Protein AF-A0A127PCW6-F1 (afdb_monomer_lite)

Foldseek 3Di:
DCVLCVPPDLVVLCVVVVHDSVVVVCVVVVVDDDDPCSVVVSVVVVVVVVVVCVVVVNPDPPPPDPPPPPDDD

Secondary structure (DSSP, 8-state):
-GGGSTT--HHHHHHHTTS-HHHHHHHHTTSSPPPTHHHHHHHHHHHHHHHHHHHTT----PPPP--------

Structure (mmCIF, N/CA/C/O backbone):
data_AF-A0A127PCW6-F1
#
_entry.id   AF-A0A127PCW6-F1
#
loop_
_atom_site.group_PDB
_atom_site.id
_atom_site.type_symbol
_atom_site.label_atom_id
_atom_site.label_alt_id
_atom_site.label_comp_id
_atom_site.label_asym_id
_atom_site.label_entity_id
_atom_site.label_seq_id
_atom_site.pdbx_PDB_ins_code
_atom_site.Cartn_x
_atom_site.Cartn_y
_atom_site.Cartn_z
_atom_site.occupancy
_atom_site.B_iso_or_equiv
_atom_site.auth_seq_id
_atom_site.auth_comp_id
_atom_site.auth_asym_id
_atom_site.auth_atom_id
_atom_site.pdbx_PDB_model_num
ATOM 1 N N . MET A 1 1 ? -6.078 -6.987 1.533 1.00 54.88 1 MET A N 1
ATOM 2 C CA . MET A 1 1 ? -4.813 -6.501 2.134 1.00 54.88 1 MET A CA 1
ATOM 3 C C . MET A 1 1 ? -3.693 -7.520 2.040 1.00 54.88 1 MET A C 1
ATOM 5 O O . MET A 1 1 ? -2.697 -7.197 1.417 1.00 54.88 1 MET A O 1
ATOM 9 N N . LYS A 1 2 ? -3.857 -8.734 2.596 1.00 53.31 2 LYS A N 1
ATOM 10 C CA . LYS A 1 2 ? -2.780 -9.741 2.672 1.00 53.31 2 LYS A CA 1
ATOM 11 C C . LYS A 1 2 ? -2.088 -10.040 1.329 1.00 53.31 2 LYS A C 1
ATOM 13 O O . LYS A 1 2 ? -0.873 -10.169 1.313 1.00 53.31 2 LYS A O 1
ATOM 18 N N . HIS A 1 3 ? -2.837 -10.051 0.223 1.00 54.12 3 HIS A N 1
ATOM 19 C CA . HIS A 1 3 ? -2.291 -10.312 -1.115 1.00 54.12 3 HIS A CA 1
ATOM 20 C C . HIS A 1 3 ? -1.322 -9.236 -1.635 1.00 54.12 3 HIS A C 1
ATOM 22 O O . HIS A 1 3 ? -0.362 -9.581 -2.307 1.00 54.12 3 HIS A O 1
ATOM 28 N N . TYR A 1 4 ? -1.515 -7.957 -1.289 1.00 53.47 4 TYR A N 1
ATOM 29 C CA . TYR A 1 4 ? -0.653 -6.858 -1.766 1.00 53.47 4 TYR A CA 1
ATOM 30 C C . TYR A 1 4 ? 0.596 -6.649 -0.904 1.00 53.47 4 TYR A C 1
ATOM 32 O O . TYR A 1 4 ? 1.523 -5.951 -1.298 1.00 53.47 4 TYR A O 1
ATOM 40 N N . THR A 1 5 ? 0.614 -7.226 0.297 1.00 58.53 5 THR A N 1
ATOM 41 C CA . THR A 1 5 ? 1.727 -7.103 1.245 1.00 58.53 5 THR A CA 1
ATOM 42 C C . THR A 1 5 ? 2.617 -8.345 1.274 1.00 58.53 5 THR A C 1
ATOM 44 O O . THR A 1 5 ? 3.584 -8.379 2.031 1.00 58.53 5 THR A O 1
ATOM 47 N N . GLN A 1 6 ? 2.299 -9.386 0.496 1.00 61.75 6 GLN A N 1
ATOM 48 C CA . GLN A 1 6 ? 3.098 -10.610 0.440 1.00 61.75 6 GLN A CA 1
ATOM 49 C C . GLN A 1 6 ? 4.464 -10.321 -0.194 1.00 61.75 6 GLN A C 1
ATOM 51 O O . GLN A 1 6 ? 4.553 -10.025 -1.378 1.00 61.75 6 GLN A O 1
ATOM 56 N N . GLY A 1 7 ? 5.524 -10.412 0.614 1.00 65.50 7 GLY A N 1
ATOM 57 C CA . GLY A 1 7 ? 6.914 -10.248 0.171 1.00 65.50 7 GLY A CA 1
ATOM 58 C C . GLY A 1 7 ? 7.517 -8.855 0.377 1.00 65.50 7 GLY A C 1
ATOM 59 O O . GLY A 1 7 ? 8.714 -8.696 0.162 1.00 65.50 7 GLY A O 1
ATOM 60 N N . ILE A 1 8 ? 6.746 -7.859 0.836 1.00 75.12 8 ILE A N 1
ATOM 61 C CA . ILE A 1 8 ? 7.265 -6.507 1.107 1.00 75.12 8 ILE A CA 1
ATOM 62 C C . ILE A 1 8 ? 7.591 -6.366 2.603 1.00 75.12 8 ILE A C 1
ATOM 64 O O . ILE A 1 8 ? 6.703 -6.575 3.436 1.00 75.12 8 ILE A O 1
ATOM 68 N N . PRO A 1 9 ? 8.824 -5.968 2.979 1.00 82.19 9 PRO A N 1
ATOM 69 C CA . PRO A 1 9 ? 9.168 -5.680 4.367 1.00 82.19 9 PRO A CA 1
ATOM 70 C C . PRO A 1 9 ? 8.268 -4.589 4.958 1.00 82.19 9 PRO A C 1
ATOM 72 O O . PRO A 1 9 ? 8.015 -3.565 4.318 1.00 82.19 9 PRO A O 1
ATOM 75 N N . LEU A 1 10 ? 7.837 -4.762 6.210 1.00 83.00 10 LEU A N 1
ATOM 76 C CA . LEU A 1 10 ? 6.938 -3.820 6.890 1.00 83.00 10 LEU A CA 1
ATOM 77 C C . LEU A 1 10 ? 7.501 -2.389 6.916 1.00 83.00 10 LEU A C 1
ATOM 79 O O . LEU A 1 10 ? 6.757 -1.443 6.672 1.00 83.00 10 LEU A O 1
ATOM 83 N N . ALA A 1 11 ? 8.811 -2.245 7.133 1.00 83.88 11 ALA A N 1
ATOM 84 C CA . ALA A 1 11 ? 9.528 -0.971 7.101 1.00 83.88 11 ALA A CA 1
ATOM 85 C C . ALA A 1 11 ? 9.419 -0.261 5.743 1.00 83.88 11 ALA A C 1
ATOM 87 O O . ALA A 1 11 ? 9.127 0.933 5.671 1.00 83.88 11 ALA A O 1
ATOM 88 N N . GLN A 1 12 ? 9.582 -1.005 4.644 1.00 85.06 12 GLN A N 1
ATOM 89 C CA . GLN A 1 12 ? 9.436 -0.449 3.298 1.00 85.06 12 GLN A CA 1
ATOM 90 C C . GLN A 1 12 ? 7.990 -0.057 3.011 1.00 85.06 12 GLN A C 1
ATOM 92 O O . GLN A 1 12 ? 7.737 1.006 2.445 1.00 85.06 12 GLN A O 1
ATOM 97 N N . LEU A 1 13 ? 7.033 -0.887 3.428 1.00 84.19 13 LEU A N 1
ATOM 98 C CA . LEU A 1 13 ? 5.615 -0.586 3.282 1.00 84.19 13 LEU A CA 1
ATOM 99 C C . LEU A 1 13 ? 5.231 0.672 4.077 1.00 84.19 13 LEU A C 1
ATOM 101 O O . LEU A 1 13 ? 4.549 1.550 3.557 1.00 84.19 13 LEU A O 1
ATOM 105 N N . ALA A 1 14 ? 5.721 0.801 5.308 1.00 88.75 14 ALA A N 1
ATOM 106 C CA . ALA A 1 14 ? 5.536 1.975 6.151 1.00 88.75 14 ALA A CA 1
ATOM 107 C C . ALA A 1 14 ? 6.125 3.240 5.506 1.00 88.75 14 ALA A C 1
ATOM 109 O O . ALA A 1 14 ? 5.447 4.267 5.436 1.00 88.75 14 ALA A O 1
ATOM 110 N N . HIS A 1 15 ? 7.331 3.142 4.941 1.00 89.25 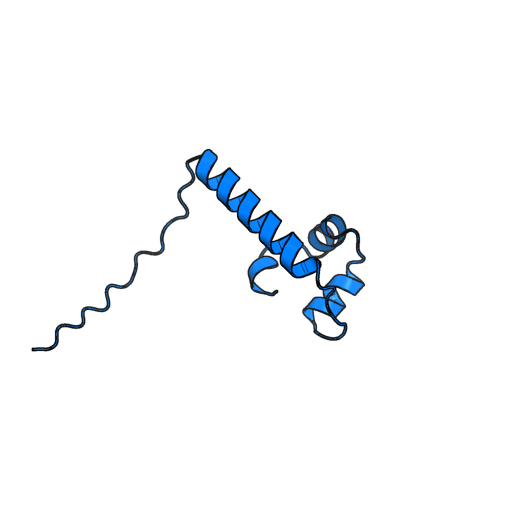15 HIS A N 1
ATOM 111 C CA . HIS A 1 15 ? 7.970 4.239 4.219 1.00 89.25 15 HIS A CA 1
ATOM 112 C C . HIS A 1 15 ? 7.161 4.665 2.984 1.00 89.25 15 HIS A C 1
ATOM 114 O O . HIS A 1 15 ? 6.837 5.844 2.836 1.00 89.25 15 HIS A O 1
ATOM 120 N N . LYS A 1 16 ? 6.740 3.707 2.146 1.00 84.56 16 LYS A N 1
ATOM 121 C CA . LYS A 1 16 ? 5.904 3.958 0.957 1.00 84.56 16 LYS A CA 1
ATOM 122 C C . LYS A 1 16 ? 4.569 4.609 1.310 1.00 84.56 16 LYS A C 1
ATOM 124 O O . LYS A 1 16 ? 4.131 5.533 0.634 1.00 84.56 16 LYS A O 1
ATOM 129 N N . LEU A 1 17 ? 3.934 4.150 2.385 1.00 85.88 17 LEU A N 1
ATOM 130 C CA . LEU A 1 17 ? 2.665 4.692 2.870 1.00 85.88 17 LEU A CA 1
ATOM 131 C C . LEU A 1 17 ? 2.843 5.993 3.672 1.00 85.88 17 LEU A C 1
ATOM 133 O O . LEU A 1 17 ? 1.844 6.577 4.093 1.00 85.88 17 LEU A O 1
ATOM 137 N N . ARG A 1 18 ? 4.086 6.451 3.899 1.00 87.56 18 ARG A N 1
ATOM 138 C CA . ARG A 1 18 ? 4.442 7.596 4.759 1.00 87.56 18 ARG A CA 1
ATOM 139 C C . ARG A 1 18 ? 3.791 7.492 6.143 1.00 87.56 18 ARG A C 1
ATOM 141 O O . ARG A 1 18 ? 3.164 8.434 6.646 1.00 87.56 18 ARG A O 1
ATOM 148 N N . ARG A 1 19 ? 3.864 6.304 6.740 1.00 88.75 19 ARG A N 1
ATOM 149 C CA . ARG A 1 19 ? 3.270 5.951 8.038 1.00 88.75 19 ARG A CA 1
ATOM 150 C C . ARG A 1 19 ? 4.273 5.187 8.889 1.00 88.75 19 ARG A C 1
ATOM 152 O O . ARG A 1 19 ? 5.316 4.773 8.404 1.00 88.75 19 ARG A O 1
ATOM 159 N N . SER A 1 20 ? 3.967 5.023 10.174 1.00 91.06 20 SER A N 1
ATOM 160 C CA . SER A 1 20 ? 4.800 4.223 11.071 1.00 91.06 20 SER A CA 1
ATOM 161 C C . SER A 1 20 ? 4.545 2.731 10.868 1.00 91.06 20 SER A C 1
ATOM 163 O O . SER A 1 20 ? 3.415 2.313 10.608 1.00 91.06 20 SER A O 1
ATOM 165 N N . GLU A 1 21 ? 5.581 1.915 11.059 1.00 89.44 21 GLU A N 1
ATOM 166 C CA . GLU A 1 21 ? 5.473 0.449 11.020 1.00 89.44 21 GLU A CA 1
ATOM 167 C C . GLU A 1 21 ? 4.407 -0.074 11.980 1.00 89.44 21 GLU A C 1
ATOM 169 O O . GLU A 1 21 ? 3.652 -0.984 11.643 1.00 89.44 21 GLU A O 1
ATOM 174 N N . ARG A 1 22 ? 4.280 0.564 13.149 1.00 89.88 22 ARG A N 1
ATOM 175 C CA . ARG A 1 22 ? 3.234 0.254 14.124 1.00 89.88 22 ARG A CA 1
ATOM 176 C C . ARG A 1 22 ? 1.835 0.461 13.548 1.00 89.88 22 ARG A C 1
ATOM 178 O O . ARG A 1 22 ? 1.005 -0.428 13.673 1.00 89.88 22 ARG A O 1
ATOM 185 N N . ALA A 1 23 ? 1.584 1.586 12.874 1.00 88.62 23 ALA A N 1
ATOM 186 C CA . ALA A 1 23 ? 0.280 1.849 12.265 1.00 88.62 23 ALA A CA 1
ATOM 187 C C . ALA A 1 23 ? -0.056 0.813 11.182 1.00 88.62 23 ALA A C 1
ATOM 189 O O . ALA A 1 23 ? -1.178 0.316 11.136 1.00 88.62 23 ALA A O 1
ATOM 190 N N . VAL A 1 24 ? 0.926 0.443 10.357 1.00 87.62 24 VAL A N 1
ATOM 191 C CA . VAL A 1 24 ? 0.753 -0.600 9.336 1.00 87.62 24 VAL A CA 1
ATOM 192 C C . VAL A 1 24 ? 0.520 -1.970 9.982 1.00 87.62 24 VAL A C 1
ATOM 194 O O . VAL A 1 24 ? -0.349 -2.716 9.536 1.00 87.62 24 VAL A O 1
ATOM 197 N N . SER A 1 25 ? 1.225 -2.293 11.068 1.00 88.00 25 SER A N 1
ATOM 198 C CA . SER A 1 25 ? 1.006 -3.524 11.838 1.00 88.00 25 SER A CA 1
ATOM 199 C C . SER A 1 25 ? -0.406 -3.585 12.425 1.00 88.00 25 SER A C 1
ATOM 201 O O . SER A 1 25 ? -1.078 -4.605 12.287 1.00 88.00 25 SER A O 1
ATOM 203 N N . ASP A 1 26 ? -0.892 -2.490 13.012 1.00 88.81 26 ASP A N 1
ATOM 204 C CA . ASP A 1 26 ? -2.241 -2.403 13.581 1.00 88.81 26 ASP A CA 1
ATOM 205 C C . ASP A 1 26 ? -3.324 -2.593 12.506 1.00 88.81 26 ASP A C 1
ATOM 207 O O . ASP A 1 26 ? -4.358 -3.210 12.762 1.00 88.81 26 ASP A O 1
ATOM 211 N N . TRP A 1 27 ? -3.084 -2.103 11.286 1.00 88.62 27 TRP A N 1
ATOM 212 C CA . TRP A 1 27 ? -3.959 -2.324 10.131 1.00 88.62 27 TRP A CA 1
ATOM 213 C C . TRP A 1 27 ? -3.960 -3.780 9.672 1.00 88.62 27 TRP A C 1
ATOM 215 O O . TRP A 1 27 ? -5.020 -4.338 9.398 1.00 88.62 27 TRP A O 1
ATOM 225 N N . LEU A 1 28 ? -2.786 -4.413 9.612 1.00 82.94 28 LEU A N 1
ATOM 226 C CA . LEU A 1 28 ? -2.648 -5.819 9.224 1.00 82.94 28 LEU A CA 1
ATOM 227 C C . LEU A 1 28 ? -3.266 -6.772 10.253 1.00 82.94 28 LEU A C 1
ATOM 229 O O . LEU A 1 28 ? -3.819 -7.804 9.873 1.00 82.94 28 LEU A O 1
ATOM 233 N N . LYS A 1 29 ? -3.195 -6.415 11.538 1.00 86.75 29 LYS A N 1
ATOM 234 C CA . LYS A 1 29 ? -3.821 -7.141 12.652 1.00 86.75 29 LYS A CA 1
ATOM 235 C C . LYS A 1 29 ? -5.324 -6.876 12.774 1.00 86.75 29 LYS A C 1
ATOM 237 O O . LYS A 1 29 ? -5.992 -7.564 13.536 1.00 86.75 29 LYS A O 1
ATOM 242 N N . GLY A 1 30 ? -5.857 -5.885 12.055 1.00 84.69 30 GLY A N 1
ATOM 243 C CA . GLY A 1 30 ? -7.259 -5.475 12.159 1.00 84.69 30 GLY A CA 1
ATOM 244 C C . GLY A 1 30 ? -7.594 -4.717 13.448 1.00 84.69 30 GLY A C 1
ATOM 245 O O . GLY A 1 30 ? -8.762 -4.485 13.735 1.00 84.69 30 GLY A O 1
ATOM 246 N N . THR A 1 31 ? -6.586 -4.304 14.220 1.00 88.31 31 THR A N 1
ATOM 247 C CA . THR A 1 31 ? -6.748 -3.537 15.465 1.00 88.31 31 THR A CA 1
ATOM 248 C C . THR A 1 31 ? -7.145 -2.085 15.194 1.00 88.31 31 THR A C 1
ATOM 250 O O . THR A 1 31 ? -7.754 -1.433 16.039 1.00 88.31 31 THR A O 1
ATOM 253 N N . ARG A 1 32 ? -6.811 -1.554 14.012 1.00 87.12 32 ARG A N 1
ATOM 254 C CA . ARG A 1 32 ? -7.203 -0.209 13.573 1.00 87.12 32 ARG A CA 1
ATOM 255 C C . ARG A 1 32 ? -7.829 -0.237 12.189 1.00 87.12 32 ARG A C 1
ATOM 257 O O . ARG A 1 32 ? -7.406 -0.995 11.318 1.00 87.12 32 ARG A O 1
ATOM 264 N N . LYS A 1 33 ? -8.791 0.665 11.969 1.00 86.75 33 LYS A N 1
ATOM 265 C CA . LYS A 1 33 ? -9.413 0.867 10.659 1.00 86.75 33 LYS A CA 1
ATOM 266 C C . LYS A 1 33 ? -8.362 1.330 9.653 1.00 86.75 33 LYS A C 1
ATOM 268 O O . LYS A 1 33 ? -7.631 2.293 9.891 1.00 86.75 33 LYS A O 1
ATOM 273 N N . VAL A 1 34 ? -8.321 0.643 8.521 1.00 87.62 34 VAL A N 1
ATOM 274 C CA . VAL A 1 34 ? -7.498 1.040 7.386 1.00 87.62 34 VAL A CA 1
ATOM 275 C C . VAL A 1 34 ? -8.103 2.299 6.748 1.00 87.62 34 VAL A C 1
ATOM 277 O O . VAL A 1 34 ? -9.306 2.314 6.473 1.00 87.62 34 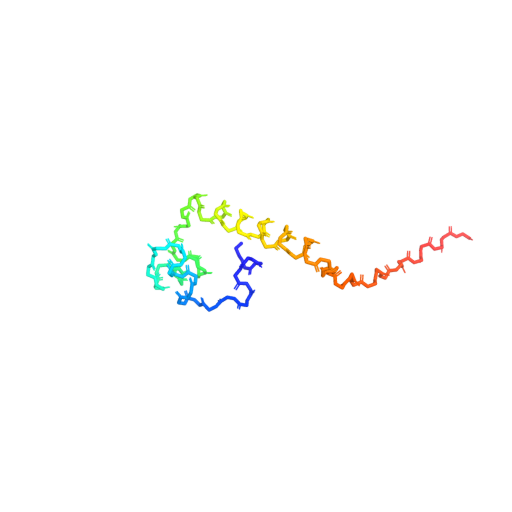VAL A O 1
ATOM 280 N N . PRO A 1 35 ? -7.305 3.341 6.464 1.00 88.81 35 PRO A N 1
ATOM 281 C CA . PRO A 1 35 ? -7.750 4.451 5.631 1.00 88.81 35 PRO A CA 1
ATOM 282 C C . PRO A 1 35 ? -8.182 3.983 4.232 1.00 88.81 35 PRO A C 1
ATOM 284 O O . PRO A 1 35 ? -7.522 3.144 3.622 1.00 88.81 35 PRO A O 1
ATOM 287 N N . PHE A 1 36 ? -9.254 4.569 3.695 1.00 86.88 36 PHE A N 1
ATOM 288 C CA . PHE A 1 36 ? -9.844 4.170 2.409 1.00 86.88 36 PHE A CA 1
ATOM 289 C C . PHE A 1 36 ? -8.884 4.283 1.210 1.00 86.88 36 PHE A C 1
ATOM 291 O O . PHE A 1 36 ? -9.035 3.556 0.238 1.00 86.88 36 PHE A O 1
ATOM 298 N N . TRP A 1 37 ? -7.881 5.162 1.288 1.00 87.81 37 TRP A N 1
ATOM 299 C CA . TRP A 1 37 ? -6.881 5.351 0.236 1.00 87.81 37 TRP A CA 1
ATOM 300 C C . TRP A 1 37 ? -5.782 4.276 0.234 1.00 87.81 37 TRP A C 1
ATOM 302 O O . TRP A 1 37 ? -5.112 4.115 -0.780 1.00 87.81 37 TRP A O 1
ATOM 312 N N . VAL A 1 38 ? -5.560 3.538 1.335 1.00 88.94 38 VAL A N 1
ATOM 313 C CA . VAL A 1 38 ? -4.463 2.547 1.407 1.00 88.94 38 VAL A CA 1
ATOM 314 C C . VAL A 1 38 ? -4.672 1.402 0.411 1.00 88.94 38 VAL A C 1
ATOM 316 O O . VAL A 1 38 ? -3.730 1.096 -0.318 1.00 88.94 38 VAL A O 1
ATOM 319 N N . PRO A 1 39 ? -5.860 0.767 0.327 1.00 83.94 39 PRO A N 1
ATOM 320 C CA . PRO A 1 39 ? -6.109 -0.259 -0.681 1.00 83.94 39 PRO A CA 1
ATOM 321 C C . PRO A 1 39 ? -5.950 0.268 -2.110 1.00 83.94 39 PRO A C 1
ATOM 323 O O . PRO A 1 39 ? -5.391 -0.436 -2.943 1.00 83.94 39 PRO A O 1
ATOM 326 N N . GLU A 1 40 ? -6.392 1.500 -2.374 1.00 89.19 40 GLU A N 1
ATOM 327 C CA . GLU A 1 40 ? -6.309 2.116 -3.702 1.00 89.19 40 GLU A CA 1
ATOM 328 C C . GLU A 1 40 ? -4.856 2.374 -4.112 1.00 89.19 40 GLU A C 1
ATOM 330 O O . GLU A 1 40 ? -4.428 2.007 -5.201 1.00 89.19 40 GLU A O 1
ATOM 335 N N . LEU A 1 41 ? -4.046 2.915 -3.201 1.00 87.00 41 LEU A N 1
ATOM 336 C CA . LEU A 1 41 ? -2.627 3.140 -3.456 1.00 87.00 41 LEU A CA 1
ATOM 337 C C . LEU A 1 41 ? -1.875 1.826 -3.712 1.00 87.00 41 LEU A C 1
ATOM 339 O O . LEU A 1 41 ? -1.029 1.761 -4.601 1.00 87.00 41 LEU A O 1
ATOM 343 N N . LEU A 1 42 ? -2.187 0.772 -2.952 1.00 84.62 42 LEU A N 1
ATOM 344 C CA . LEU A 1 42 ? -1.604 -0.555 -3.169 1.00 84.62 42 LEU A CA 1
ATOM 345 C C . LEU A 1 42 ? -2.026 -1.151 -4.515 1.00 84.62 42 LEU A C 1
ATOM 347 O O . LEU A 1 42 ? -1.206 -1.772 -5.186 1.00 84.62 42 LEU A O 1
ATOM 351 N N . ARG A 1 43 ? -3.278 -0.930 -4.925 1.00 85.38 43 ARG A N 1
ATOM 352 C CA . ARG A 1 43 ? -3.784 -1.334 -6.239 1.00 85.38 43 ARG A CA 1
ATOM 353 C C . ARG A 1 43 ? -3.023 -0.628 -7.364 1.00 85.38 43 ARG A C 1
ATOM 355 O O . ARG A 1 43 ? -2.567 -1.304 -8.279 1.00 85.38 43 ARG A O 1
ATOM 362 N N . LEU A 1 44 ? -2.822 0.687 -7.270 1.00 88.62 44 LEU A N 1
ATOM 363 C CA . LEU A 1 44 ? -2.048 1.451 -8.257 1.00 88.62 44 LEU A CA 1
ATOM 364 C C . LEU A 1 44 ? -0.599 0.958 -8.361 1.00 88.62 44 LEU A C 1
ATOM 366 O O . LEU A 1 44 ? -0.080 0.800 -9.460 1.00 88.62 44 LEU A O 1
ATOM 370 N N . GLN A 1 45 ? 0.043 0.656 -7.228 1.00 84.81 45 GLN A N 1
ATOM 371 C CA . GLN A 1 45 ? 1.400 0.099 -7.227 1.00 84.81 45 GLN A CA 1
ATOM 372 C C . GLN A 1 45 ? 1.477 -1.289 -7.867 1.00 84.81 45 GLN A C 1
ATOM 374 O O . GLN A 1 45 ? 2.457 -1.578 -8.547 1.00 84.81 45 GLN A O 1
ATOM 379 N N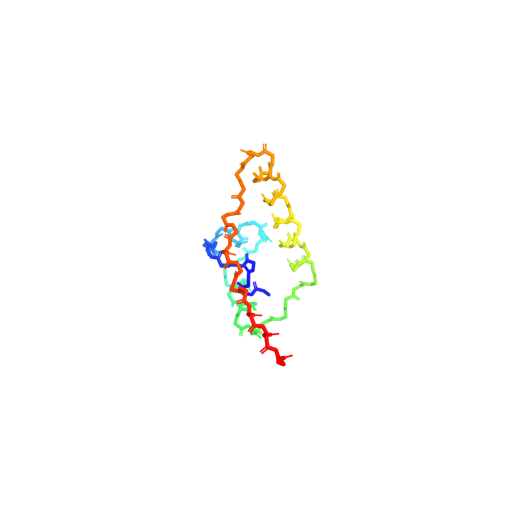 . ALA A 1 46 ? 0.470 -2.140 -7.652 1.00 84.56 46 ALA A N 1
ATOM 380 C CA . ALA A 1 46 ? 0.406 -3.449 -8.294 1.00 84.56 46 ALA A CA 1
ATOM 381 C C . ALA A 1 46 ? 0.252 -3.314 -9.817 1.00 84.56 46 ALA A C 1
ATOM 383 O O . ALA A 1 46 ? 0.993 -3.947 -10.557 1.00 84.56 46 ALA A O 1
ATOM 384 N N . MET A 1 47 ? -0.629 -2.421 -10.277 1.00 87.31 47 MET A N 1
ATOM 385 C CA . MET A 1 47 ? -0.814 -2.158 -11.708 1.00 87.31 47 MET A CA 1
ATOM 386 C C . MET A 1 47 ? 0.450 -1.601 -12.375 1.00 87.31 47 MET A C 1
ATOM 388 O O . MET A 1 47 ? 0.805 -2.036 -13.465 1.00 87.31 47 MET A O 1
ATOM 392 N N . GLU A 1 48 ? 1.145 -0.665 -11.722 1.00 87.12 48 GLU A N 1
ATOM 393 C CA . GLU A 1 48 ? 2.419 -0.132 -12.221 1.00 87.12 48 GLU A CA 1
ATOM 394 C C . GLU A 1 48 ? 3.488 -1.230 -12.292 1.00 87.12 48 GLU A C 1
ATOM 396 O O . GLU A 1 48 ? 4.219 -1.331 -13.274 1.00 87.12 48 GLU A O 1
ATOM 401 N N . HIS A 1 49 ? 3.562 -2.089 -11.271 1.00 84.81 49 HIS A N 1
ATOM 402 C CA . HIS A 1 49 ? 4.479 -3.222 -11.275 1.00 84.81 49 HIS A CA 1
ATOM 403 C C . HIS A 1 49 ? 4.197 -4.169 -12.445 1.00 84.81 49 HIS A C 1
ATOM 405 O O . HIS A 1 49 ? 5.125 -4.497 -13.181 1.00 84.81 49 HIS A O 1
ATOM 411 N N . ASP A 1 50 ? 2.936 -4.547 -12.656 1.00 84.12 50 ASP A N 1
ATOM 412 C CA . ASP A 1 50 ? 2.531 -5.413 -13.766 1.00 84.12 50 ASP A CA 1
ATOM 413 C C . ASP A 1 50 ? 2.877 -4.780 -15.122 1.00 84.12 50 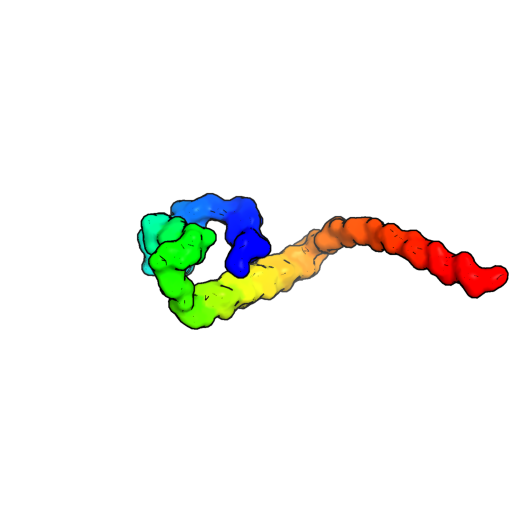ASP A C 1
ATOM 415 O O . ASP A 1 50 ? 3.414 -5.457 -15.997 1.00 84.12 50 ASP A O 1
ATOM 419 N N . HIS A 1 51 ? 2.664 -3.470 -15.280 1.00 86.06 51 HIS A N 1
ATOM 420 C CA . HIS A 1 51 ? 3.013 -2.742 -16.502 1.00 86.06 51 HIS A CA 1
ATOM 421 C C . HIS A 1 51 ? 4.528 -2.726 -16.758 1.00 86.06 51 HIS A C 1
ATOM 423 O O . HIS A 1 51 ? 4.981 -2.914 -17.887 1.00 86.06 51 HIS A O 1
ATOM 429 N N . ILE A 1 52 ? 5.333 -2.509 -15.714 1.00 84.88 52 ILE A N 1
ATOM 430 C CA . ILE A 1 52 ? 6.799 -2.546 -15.805 1.00 84.88 52 ILE A CA 1
ATOM 431 C C . ILE A 1 52 ? 7.273 -3.949 -16.209 1.00 84.88 52 ILE A C 1
ATOM 433 O O . ILE A 1 52 ? 8.138 -4.078 -17.075 1.00 84.88 52 ILE A O 1
ATOM 437 N N . ILE A 1 53 ? 6.706 -4.994 -15.604 1.00 82.94 53 ILE A N 1
ATOM 438 C CA . ILE A 1 53 ? 7.019 -6.399 -15.897 1.00 82.94 53 ILE A CA 1
ATOM 439 C C . ILE A 1 53 ? 6.667 -6.755 -17.349 1.00 82.94 53 ILE A C 1
ATOM 441 O O . ILE A 1 53 ? 7.511 -7.318 -18.053 1.00 82.94 53 ILE A O 1
ATOM 445 N N . ASP A 1 54 ? 5.483 -6.352 -17.814 1.00 82.12 54 ASP A N 1
ATOM 446 C CA . ASP A 1 54 ? 5.028 -6.538 -19.196 1.00 82.12 54 ASP A CA 1
ATOM 447 C C . ASP A 1 54 ? 5.959 -5.834 -20.195 1.00 82.12 54 ASP A C 1
ATOM 449 O O . ASP A 1 54 ? 6.458 -6.447 -21.141 1.00 82.12 54 ASP A O 1
ATOM 453 N N . ARG A 1 55 ? 6.322 -4.575 -19.917 1.00 82.56 55 ARG A N 1
ATOM 454 C CA . ARG A 1 55 ? 7.255 -3.802 -20.750 1.00 82.56 55 ARG A CA 1
ATOM 455 C C . ARG A 1 55 ? 8.656 -4.411 -20.810 1.00 82.56 55 ARG A C 1
ATOM 457 O O . ARG A 1 55 ? 9.339 -4.268 -21.822 1.00 82.56 55 ARG A O 1
ATOM 464 N N . MET A 1 56 ? 9.100 -5.073 -19.745 1.00 83.50 56 MET A N 1
ATOM 465 C CA . MET A 1 56 ? 10.378 -5.791 -19.726 1.00 83.50 56 MET A CA 1
ATOM 466 C C . MET A 1 56 ? 10.315 -7.149 -20.445 1.00 83.50 56 MET A C 1
ATOM 468 O O . MET A 1 56 ? 11.328 -7.845 -20.502 1.00 83.50 56 MET A O 1
ATOM 472 N N . GLY A 1 57 ? 9.158 -7.548 -20.988 1.00 78.56 57 GLY A N 1
ATOM 473 C CA . GLY A 1 57 ? 8.965 -8.845 -21.643 1.00 78.56 57 GLY A CA 1
ATOM 474 C C . GLY A 1 57 ? 9.045 -10.028 -20.674 1.00 78.56 57 GLY A C 1
ATOM 475 O O . GLY A 1 57 ? 9.165 -11.180 -21.100 1.00 78.56 57 GLY A O 1
ATOM 476 N N . VAL A 1 58 ? 8.994 -9.765 -19.364 1.00 71.19 58 VAL A N 1
ATOM 477 C CA . VAL A 1 58 ? 9.010 -10.794 -18.327 1.00 71.19 58 VAL A CA 1
ATOM 478 C C . VAL A 1 58 ? 7.591 -11.327 -18.219 1.00 71.19 58 VAL A C 1
ATOM 480 O O . VAL A 1 58 ? 6.780 -10.837 -17.442 1.00 71.19 58 VAL A O 1
ATOM 483 N N . GLN A 1 59 ? 7.262 -12.332 -19.028 1.00 64.12 59 GLN A N 1
ATOM 484 C CA . GLN A 1 59 ? 5.961 -12.980 -18.913 1.00 64.12 59 GL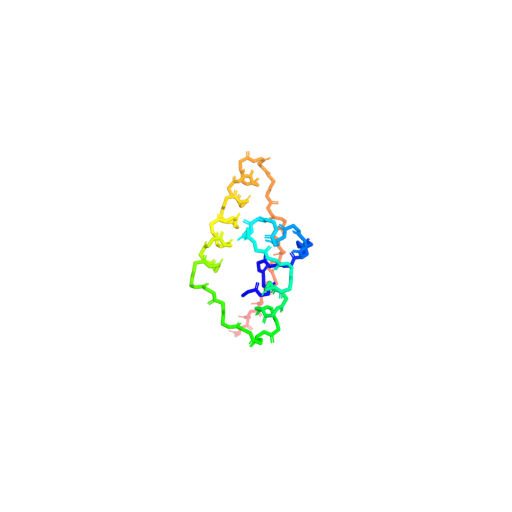N A CA 1
ATOM 485 C C . GLN A 1 59 ? 5.853 -13.613 -17.518 1.00 64.12 59 GLN A C 1
ATOM 487 O O . GLN A 1 59 ? 6.711 -14.437 -17.165 1.00 64.12 59 GLN A O 1
ATOM 492 N N . PRO A 1 60 ? 4.834 -13.263 -16.703 1.00 63.44 60 PRO A N 1
ATOM 493 C CA . PRO A 1 60 ? 4.597 -13.978 -15.463 1.00 63.44 60 PRO A CA 1
ATOM 494 C C . PRO A 1 60 ? 4.426 -15.444 -15.838 1.00 63.44 60 PRO A C 1
ATOM 496 O O . PRO A 1 60 ? 3.622 -15.779 -16.708 1.00 63.44 60 PRO A O 1
ATOM 499 N N . LYS A 1 61 ? 5.246 -16.310 -15.236 1.00 59.47 61 LYS A N 1
ATOM 500 C CA . LYS A 1 61 ? 5.259 -17.746 -15.512 1.00 59.47 61 LYS A CA 1
ATOM 501 C C . LYS A 1 61 ? 3.857 -18.271 -15.207 1.00 59.47 61 LYS A C 1
ATOM 503 O O . LYS A 1 61 ? 3.516 -18.475 -14.041 1.00 59.47 61 LYS A O 1
ATOM 508 N N . GLN A 1 62 ? 3.023 -18.380 -16.241 1.00 58.94 62 GLN A N 1
ATOM 509 C CA . GLN A 1 62 ? 1.651 -18.842 -16.113 1.00 58.94 62 GLN A CA 1
ATOM 510 C C . GLN A 1 62 ? 1.735 -20.201 -15.429 1.00 58.94 62 GLN A C 1
ATOM 512 O O . GLN A 1 62 ? 2.457 -21.089 -15.888 1.00 58.94 62 GLN A O 1
ATOM 517 N N . LYS A 1 63 ? 1.074 -20.346 -14.278 1.00 57.78 63 LYS A N 1
ATOM 518 C CA . LYS A 1 63 ? 0.900 -21.673 -13.691 1.00 57.78 63 LYS A CA 1
ATOM 519 C C . LYS A 1 63 ? 0.119 -22.463 -14.741 1.00 57.78 63 LYS A C 1
ATOM 521 O O . LYS A 1 63 ? -0.970 -21.998 -15.079 1.00 57.78 63 LYS A O 1
ATOM 526 N N . PRO A 1 64 ? 0.656 -23.565 -15.297 1.00 53.81 64 PRO A N 1
ATOM 527 C CA . PRO A 1 64 ? -0.089 -24.355 -16.262 1.00 53.81 64 PRO A CA 1
ATOM 528 C C . PRO A 1 64 ? -1.409 -24.735 -15.601 1.00 53.81 64 PRO A C 1
ATOM 530 O O . PRO A 1 64 ? -1.423 -25.335 -14.523 1.00 53.81 64 PRO A O 1
ATOM 533 N N . GLY A 1 65 ? -2.502 -24.252 -16.188 1.00 61.66 65 GLY A N 1
ATOM 534 C CA . GLY A 1 65 ? -3.840 -24.565 -15.729 1.00 61.66 65 GLY A CA 1
ATOM 535 C C . GLY A 1 65 ? -3.989 -26.075 -15.733 1.00 61.66 65 GLY A C 1
ATOM 536 O O . GLY A 1 65 ? -3.701 -26.729 -16.732 1.00 61.66 65 GLY A O 1
ATOM 537 N N . ILE A 1 66 ? -4.401 -26.625 -14.596 1.00 65.75 66 ILE A N 1
ATOM 538 C CA . ILE A 1 66 ? -4.931 -27.979 -14.546 1.00 65.75 66 ILE A CA 1
ATOM 539 C C . ILE A 1 66 ? -6.201 -27.914 -15.394 1.00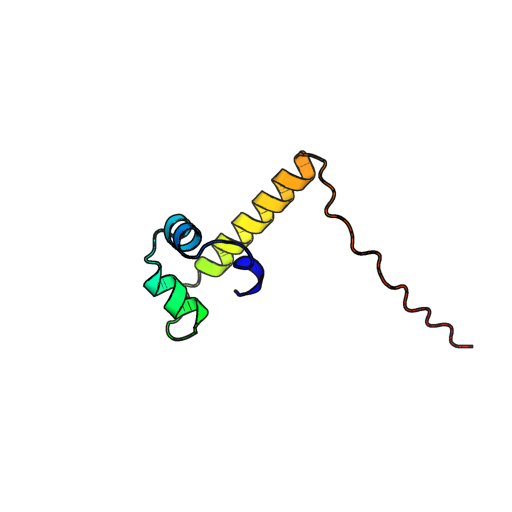 65.75 66 ILE A C 1
ATOM 541 O O . ILE A 1 66 ? -7.198 -27.333 -14.964 1.00 65.75 66 ILE A O 1
ATOM 545 N N . VAL A 1 67 ? -6.132 -28.422 -16.624 1.00 65.50 67 VAL A N 1
ATOM 546 C CA . VAL A 1 67 ? -7.325 -28.788 -17.383 1.00 65.50 67 VAL A CA 1
ATOM 547 C C . VAL A 1 67 ? -8.065 -29.800 -16.517 1.00 65.50 67 VAL A C 1
ATOM 549 O O . VAL A 1 67 ? -7.582 -30.899 -16.269 1.00 65.50 67 VAL A O 1
ATOM 552 N N . GLN A 1 68 ? -9.184 -29.380 -15.929 1.00 56.50 68 GLN A N 1
ATOM 553 C CA . GLN A 1 68 ? -10.151 -30.328 -15.404 1.00 56.50 68 GLN A CA 1
ATOM 554 C C . GLN A 1 68 ? -10.842 -30.915 -16.628 1.00 56.50 68 GLN A C 1
ATOM 556 O O . GLN A 1 68 ? -11.803 -30.332 -17.132 1.00 56.50 68 GLN A O 1
ATOM 561 N N . ASP A 1 69 ? -10.311 -32.026 -17.137 1.00 53.41 69 ASP A N 1
ATOM 562 C CA . ASP A 1 69 ? -11.026 -32.883 -18.074 1.00 53.41 69 ASP A CA 1
ATOM 563 C C . ASP A 1 69 ? -12.352 -33.263 -17.416 1.00 53.41 69 ASP A C 1
ATOM 565 O O . ASP A 1 69 ? -12.425 -34.076 -16.495 1.00 53.41 69 ASP A O 1
ATOM 569 N N . THR A 1 70 ? -13.409 -32.578 -17.836 1.00 62.59 70 THR A N 1
ATOM 570 C CA . THR A 1 70 ? -14.781 -32.950 -17.511 1.00 62.59 70 THR A CA 1
ATOM 571 C C . THR A 1 70 ? -15.315 -33.679 -18.733 1.00 62.59 70 THR A C 1
ATOM 573 O O . THR A 1 70 ? -16.154 -33.168 -19.466 1.00 62.59 70 THR A O 1
ATOM 576 N N . GLU A 1 71 ? -14.782 -34.872 -18.993 1.00 56.22 71 GLU A N 1
ATOM 577 C CA . GLU A 1 71 ? -15.411 -35.806 -19.922 1.00 56.22 71 GLU A CA 1
ATOM 578 C C . GLU A 1 71 ? -16.562 -36.494 -19.182 1.00 56.22 71 GLU A C 1
ATOM 580 O O . GLU A 1 71 ? -16.384 -37.408 -18.381 1.00 56.22 71 GLU A O 1
ATOM 585 N N . THR A 1 72 ? -17.767 -35.968 -19.398 1.00 63.03 72 THR A N 1
ATOM 586 C CA . THR A 1 72 ? -19.031 -36.649 -19.114 1.00 63.03 72 THR A CA 1
ATOM 587 C C . THR A 1 72 ? -19.666 -37.020 -20.447 1.00 63.03 72 THR A C 1
ATOM 589 O O . THR A 1 72 ? -20.297 -36.162 -21.065 1.00 63.03 72 THR A O 1
ATOM 592 N N . SER A 1 73 ? -19.499 -38.273 -20.880 1.00 58.12 73 SER A N 1
ATOM 593 C CA . SER A 1 73 ? -20.502 -39.146 -21.538 1.00 58.12 73 SER A CA 1
ATOM 594 C C . SER A 1 73 ? -19.837 -40.286 -22.295 1.00 58.12 73 SER A C 1
ATOM 596 O O . SER A 1 73 ? -18.930 -40.000 -23.102 1.00 58.12 73 SER A O 1
#

pLDDT: mean 77.7, std 12.74, range [53.31, 91.06]

Organism: NCBI:txid158899

Sequence (73 aa):
MKHYTQGIPLAQLAHKLRRSERAVSDWLKGTRKVPFWVPELLRLQAMEHDHIIDRMGVQPKQKPGIVQDTETS

Radius of gyration: 17.57 Å; chains: 1; bounding box: 31×47×37 Å